Protein AF-A0A7X7U400-F1 (afdb_monomer_lite)

Structure (mmCIF, N/CA/C/O backbone):
data_AF-A0A7X7U400-F1
#
_entry.id   AF-A0A7X7U400-F1
#
loop_
_atom_site.group_PDB
_atom_site.id
_atom_site.type_symbol
_atom_site.label_atom_id
_atom_site.label_alt_id
_atom_site.label_comp_id
_atom_site.label_asym_id
_atom_site.label_entity_id
_atom_site.label_seq_id
_atom_site.pdbx_PDB_ins_code
_atom_site.Cartn_x
_atom_site.Cartn_y
_atom_site.Cartn_z
_atom_site.occupancy
_atom_site.B_iso_or_equiv
_atom_site.auth_seq_id
_atom_site.auth_comp_id
_atom_site.auth_asym_id
_atom_site.auth_atom_id
_atom_site.pdbx_PDB_model_num
ATOM 1 N N . ASN A 1 1 ? 32.369 4.286 -20.016 1.00 51.72 1 ASN A N 1
ATOM 2 C CA . ASN A 1 1 ? 32.228 4.405 -18.544 1.00 51.72 1 ASN A CA 1
ATOM 3 C C . ASN A 1 1 ? 30.972 3.629 -18.223 1.00 51.72 1 ASN A C 1
ATOM 5 O O . ASN A 1 1 ? 29.902 4.217 -18.160 1.00 51.72 1 ASN A O 1
ATOM 9 N N . ASP A 1 2 ? 31.087 2.305 -18.208 1.00 58.78 2 ASP A N 1
ATOM 10 C CA . ASP A 1 2 ? 29.939 1.417 -18.389 1.00 58.78 2 ASP A CA 1
ATOM 11 C C . ASP A 1 2 ? 29.653 0.708 -17.071 1.00 58.78 2 ASP A C 1
ATOM 13 O O . ASP A 1 2 ? 30.252 -0.312 -16.739 1.00 58.78 2 ASP A O 1
ATOM 17 N N . SER A 1 3 ? 28.777 1.316 -16.275 1.00 71.88 3 SER A N 1
ATOM 18 C CA . SER A 1 3 ? 28.170 0.684 -15.111 1.00 71.88 3 SER A CA 1
ATOM 19 C C . SE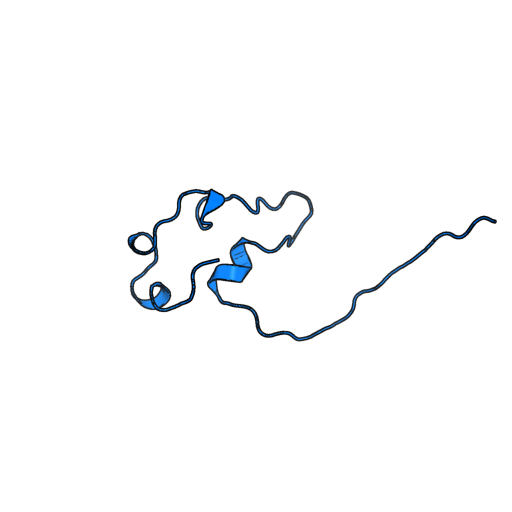R A 1 3 ? 26.916 -0.086 -15.531 1.00 71.88 3 SER A C 1
ATOM 21 O O . SER A 1 3 ? 26.106 0.396 -16.320 1.00 71.88 3 SER A O 1
ATOM 23 N N . VAL A 1 4 ? 26.721 -1.270 -14.949 1.00 63.94 4 VAL A N 1
ATOM 24 C CA . VAL A 1 4 ? 25.441 -1.994 -14.941 1.00 63.94 4 VAL A CA 1
ATOM 25 C C . VAL A 1 4 ? 25.100 -2.335 -13.489 1.00 63.94 4 VAL A C 1
ATOM 27 O O . VAL A 1 4 ? 25.854 -3.031 -12.815 1.00 63.94 4 VAL A O 1
ATOM 30 N N . GLY A 1 5 ? 23.995 -1.774 -12.991 1.00 60.81 5 GLY A N 1
ATOM 31 C CA . GLY A 1 5 ? 23.388 -2.078 -11.685 1.00 60.81 5 GLY A CA 1
ATOM 32 C C . GLY A 1 5 ? 22.187 -3.014 -11.864 1.00 60.81 5 GLY A C 1
ATOM 33 O O . GLY A 1 5 ? 21.722 -3.199 -12.981 1.00 60.81 5 GLY A O 1
ATOM 34 N N . GLY A 1 6 ? 21.595 -3.642 -10.854 1.00 59.09 6 GLY A N 1
ATOM 35 C CA . GLY A 1 6 ? 21.721 -3.611 -9.398 1.00 59.09 6 GLY A CA 1
ATOM 36 C C . GLY A 1 6 ? 20.604 -4.512 -8.835 1.00 59.09 6 GLY A C 1
ATOM 37 O O . GLY A 1 6 ? 19.763 -4.992 -9.597 1.00 59.09 6 GLY A O 1
ATOM 38 N N . LEU A 1 7 ? 20.557 -4.744 -7.523 1.00 51.88 7 LEU A N 1
ATOM 39 C CA . LEU A 1 7 ? 19.412 -5.414 -6.899 1.00 51.88 7 LEU A CA 1
ATOM 40 C C . LEU A 1 7 ? 19.214 -4.864 -5.488 1.00 51.88 7 LEU A C 1
ATOM 42 O O . LEU A 1 7 ? 20.109 -4.985 -4.655 1.00 51.88 7 LEU A O 1
ATOM 46 N N . PHE A 1 8 ? 18.051 -4.277 -5.215 1.00 61.56 8 PHE A N 1
ATOM 47 C CA . PHE A 1 8 ? 17.664 -3.919 -3.854 1.00 61.56 8 PHE A CA 1
ATOM 48 C C . PHE A 1 8 ? 16.289 -4.498 -3.551 1.00 61.56 8 PHE A C 1
ATOM 50 O O . PHE A 1 8 ? 15.282 -4.114 -4.137 1.00 61.56 8 PHE A O 1
ATOM 57 N N . LEU A 1 9 ? 16.314 -5.470 -2.643 1.00 72.31 9 LEU A N 1
ATOM 58 C CA . LEU A 1 9 ? 15.180 -6.134 -2.016 1.00 72.31 9 LEU A CA 1
ATOM 59 C C . LEU A 1 9 ? 15.184 -5.647 -0.567 1.00 72.31 9 LEU A C 1
ATOM 61 O O . LEU A 1 9 ? 15.751 -6.28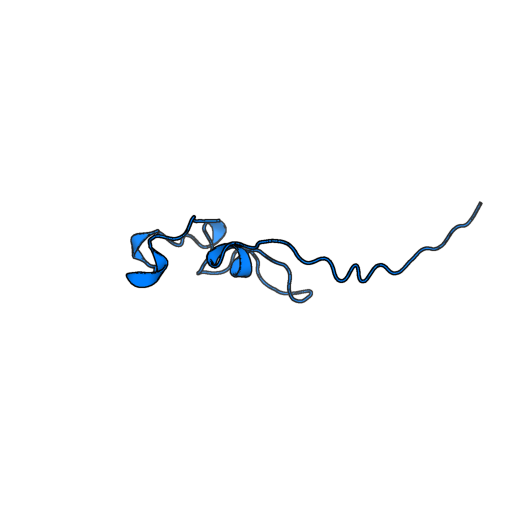6 0.314 1.00 72.31 9 LEU A O 1
ATOM 65 N N . ASP A 1 10 ? 14.685 -4.438 -0.342 1.00 72.81 10 ASP A N 1
ATOM 66 C CA . ASP A 1 10 ? 15.051 -3.599 0.803 1.00 72.81 10 ASP A CA 1
ATOM 67 C C . ASP A 1 10 ? 14.451 -4.030 2.150 1.00 72.81 10 ASP A C 1
ATOM 69 O O . ASP A 1 10 ? 14.735 -3.388 3.157 1.00 72.81 10 ASP A O 1
ATOM 73 N N . TRP A 1 11 ? 13.665 -5.118 2.185 1.00 71.81 11 TRP A N 1
ATOM 74 C CA . TRP A 1 11 ? 13.028 -5.710 3.378 1.00 71.81 11 TRP A CA 1
ATOM 75 C C . TRP A 1 11 ? 12.435 -4.671 4.346 1.00 71.81 11 TRP A C 1
ATOM 77 O O . TRP A 1 11 ? 12.336 -4.887 5.557 1.00 71.81 11 TRP A O 1
ATOM 87 N N . SER A 1 12 ? 12.073 -3.503 3.817 1.00 79.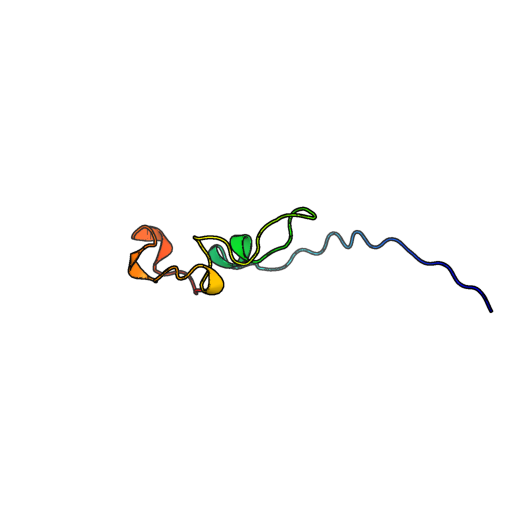31 12 SER A N 1
ATOM 88 C CA . SER A 1 12 ? 11.709 -2.365 4.628 1.00 79.31 12 SER A CA 1
ATOM 89 C C . SER A 1 12 ? 10.295 -2.579 5.140 1.00 79.31 12 SER A C 1
ATOM 91 O O . SER A 1 12 ? 9.373 -2.951 4.412 1.00 79.31 12 SER A O 1
ATOM 93 N N . VAL A 1 13 ? 10.117 -2.371 6.441 1.00 82.38 13 VAL A N 1
ATOM 94 C CA . VAL A 1 13 ? 8.798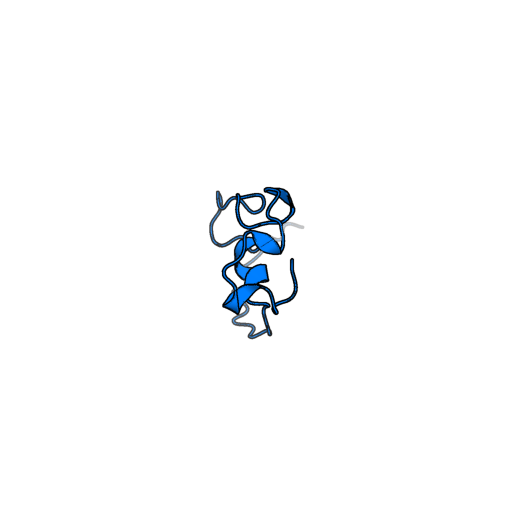 -2.423 7.063 1.00 82.38 13 VAL A CA 1
ATOM 95 C C . VAL A 1 13 ? 8.289 -0.997 7.168 1.00 82.38 13 VAL A C 1
ATOM 97 O O . VAL A 1 13 ? 8.860 -0.169 7.878 1.00 82.38 13 VAL A O 1
ATOM 100 N N . ARG A 1 14 ? 7.182 -0.712 6.482 1.00 88.81 14 ARG A N 1
ATOM 101 C CA . ARG A 1 14 ? 6.443 0.544 6.634 1.00 88.81 14 ARG A CA 1
ATOM 102 C C . ARG A 1 14 ? 4.995 0.269 6.994 1.00 88.81 14 ARG A C 1
ATOM 104 O O . ARG A 1 14 ? 4.434 -0.765 6.641 1.00 88.81 14 ARG A O 1
ATOM 111 N N . LYS A 1 15 ? 4.364 1.235 7.659 1.00 89.12 15 LYS A N 1
ATOM 112 C CA . LYS A 1 15 ? 2.910 1.221 7.820 1.00 89.12 15 LYS A CA 1
ATOM 113 C C . LYS A 1 15 ? 2.272 1.424 6.445 1.00 89.12 15 LYS A C 1
ATOM 115 O O . LYS A 1 15 ? 2.600 2.383 5.746 1.00 89.12 15 LYS A O 1
ATOM 120 N N . VAL A 1 16 ? 1.378 0.516 6.081 1.00 91.06 16 VAL A N 1
ATOM 121 C CA . VAL A 1 16 ? 0.553 0.573 4.870 1.00 91.06 16 VAL A CA 1
ATOM 122 C C . VAL A 1 16 ? -0.904 0.642 5.289 1.00 91.06 16 VAL A C 1
ATOM 124 O O . VAL A 1 16 ? -1.323 -0.055 6.217 1.00 91.06 16 VAL A O 1
ATOM 127 N N . GLY A 1 17 ? -1.670 1.514 4.634 1.00 91.69 17 GLY A N 1
ATOM 128 C CA . GLY A 1 17 ? -3.117 1.535 4.811 1.00 91.69 17 GLY A CA 1
ATOM 129 C C . GLY A 1 17 ? -3.735 0.256 4.253 1.00 91.69 17 GLY A C 1
ATOM 130 O O . GLY A 1 17 ? -3.262 -0.277 3.255 1.00 91.69 17 GLY A O 1
ATOM 131 N N . LEU A 1 18 ? -4.823 -0.226 4.856 1.00 92.38 18 LEU A N 1
ATOM 132 C CA . LEU A 1 18 ? -5.478 -1.442 4.369 1.00 92.38 18 LEU A CA 1
ATOM 133 C C . LEU A 1 18 ? -5.916 -1.289 2.902 1.00 92.38 18 LEU A C 1
ATOM 135 O O . LEU A 1 18 ? -5.601 -2.139 2.080 1.00 92.38 18 LEU A O 1
ATOM 139 N N . LYS A 1 19 ? -6.558 -0.163 2.559 1.00 93.56 19 LYS A N 1
ATOM 140 C CA . LYS A 1 19 ? -6.997 0.142 1.185 1.00 93.56 19 LYS A CA 1
ATOM 141 C C . LYS A 1 19 ? -5.842 0.474 0.229 1.00 93.56 19 LYS A C 1
ATOM 143 O O . LYS A 1 19 ? -5.977 0.307 -0.976 1.00 93.56 19 LYS A O 1
ATOM 148 N N . GLU A 1 20 ? -4.685 0.870 0.759 1.00 93.06 20 GLU A N 1
ATOM 149 C CA . GLU A 1 20 ? -3.474 1.126 -0.032 1.00 93.06 20 GLU A CA 1
ATOM 150 C C . GLU A 1 20 ? -2.960 -0.151 -0.711 1.00 93.06 20 GLU A C 1
ATOM 152 O O . GLU A 1 20 ? -2.331 -0.084 -1.760 1.00 93.06 20 GLU A O 1
ATOM 157 N N . LEU A 1 21 ? -3.267 -1.335 -0.166 1.00 92.94 21 LEU A N 1
ATOM 158 C CA . LEU A 1 21 ? -2.835 -2.609 -0.745 1.00 92.94 21 LEU A CA 1
ATOM 159 C C . LEU A 1 21 ? -3.321 -2.801 -2.190 1.00 92.94 21 LEU A C 1
ATOM 161 O O . LEU A 1 21 ? -2.618 -3.421 -2.983 1.00 92.94 21 LEU A O 1
ATOM 165 N N . TRP A 1 22 ? -4.470 -2.236 -2.566 1.00 92.06 22 TRP A N 1
ATOM 166 C CA . TRP A 1 22 ? -4.989 -2.315 -3.937 1.00 92.06 22 TRP A CA 1
ATOM 167 C C . TRP A 1 22 ? -4.294 -1.363 -4.915 1.00 92.06 22 TRP A C 1
ATOM 169 O O . TRP A 1 22 ? -4.455 -1.513 -6.121 1.00 92.06 22 TRP A O 1
ATOM 179 N N . THR A 1 23 ? -3.498 -0.409 -4.426 1.00 91.25 23 THR A N 1
ATOM 180 C CA . THR A 1 23 ? -2.768 0.547 -5.271 1.00 91.25 23 THR A CA 1
ATOM 181 C C . THR A 1 23 ? -1.297 0.164 -5.461 1.00 91.25 23 THR A C 1
ATOM 183 O O . THR A 1 23 ? -0.583 0.810 -6.232 1.00 91.25 23 THR A O 1
ATOM 186 N N . LEU A 1 24 ? -0.812 -0.869 -4.762 1.00 91.31 24 LEU A N 1
ATOM 187 C CA . LEU A 1 24 ? 0.564 -1.361 -4.868 1.00 91.31 24 LEU A CA 1
ATOM 188 C C . LEU A 1 24 ? 0.738 -2.279 -6.083 1.00 91.31 24 LEU A C 1
ATOM 190 O O . LEU A 1 24 ? -0.151 -3.051 -6.426 1.00 91.31 24 LEU A O 1
ATOM 194 N N . LYS A 1 25 ? 1.907 -2.218 -6.733 1.00 90.19 25 LYS A N 1
ATOM 195 C CA . LYS A 1 25 ? 2.263 -3.127 -7.832 1.00 90.19 25 LYS A CA 1
ATOM 196 C C . LYS A 1 25 ? 2.841 -4.422 -7.253 1.00 90.19 25 LYS A C 1
ATOM 198 O O . LYS A 1 25 ? 4.018 -4.465 -6.913 1.00 90.19 25 LYS A O 1
ATOM 203 N N . TRP A 1 26 ? 2.007 -5.453 -7.126 1.00 88.75 26 TRP A N 1
ATOM 204 C CA . TRP A 1 26 ? 2.406 -6.760 -6.578 1.00 88.75 26 TRP A CA 1
ATOM 205 C C . TRP A 1 26 ? 3.114 -7.656 -7.593 1.00 88.75 26 TRP A C 1
ATOM 207 O O . TRP A 1 26 ? 4.039 -8.383 -7.246 1.00 88.75 26 TRP A O 1
ATOM 217 N N . TYR A 1 27 ? 2.668 -7.596 -8.845 1.00 89.31 27 TYR A N 1
ATOM 218 C CA . TYR A 1 27 ? 3.265 -8.284 -9.985 1.00 89.31 27 TYR A CA 1
ATOM 219 C C . TYR A 1 27 ? 3.179 -7.388 -11.220 1.00 89.31 27 TYR A C 1
ATOM 221 O O . TYR A 1 27 ? 2.581 -6.309 -11.168 1.00 89.31 27 TYR A O 1
AT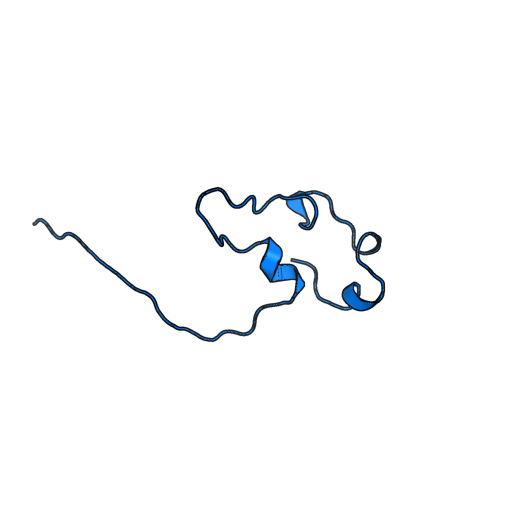OM 229 N N . ASP A 1 28 ? 3.814 -7.802 -12.316 1.00 90.12 28 ASP A N 1
ATOM 230 C CA . ASP A 1 28 ? 4.056 -6.899 -13.440 1.00 90.12 28 ASP A CA 1
ATOM 231 C C . ASP A 1 28 ? 2.770 -6.336 -14.069 1.00 90.12 28 ASP A C 1
ATOM 233 O O . ASP A 1 28 ? 2.647 -5.128 -14.280 1.00 90.12 28 ASP A O 1
ATOM 237 N N . GLU A 1 29 ? 1.778 -7.200 -14.246 1.00 93.00 29 GLU A N 1
ATOM 238 C CA . GLU A 1 29 ? 0.486 -6.879 -14.853 1.00 93.00 29 GLU A CA 1
ATOM 239 C C . GLU A 1 29 ? -0.599 -6.514 -13.822 1.00 93.00 29 GLU A C 1
ATOM 241 O O . GLU A 1 29 ? -1.774 -6.420 -14.171 1.00 93.00 29 GLU A O 1
ATOM 246 N N . PHE A 1 30 ? -0.249 -6.312 -12.543 1.00 91.00 30 PHE A N 1
ATOM 247 C CA . PHE A 1 30 ? -1.250 -5.977 -11.528 1.00 91.00 30 PHE A CA 1
ATOM 248 C C . PHE A 1 30 ? -1.893 -4.616 -11.823 1.00 91.00 30 PHE A C 1
ATOM 250 O O . PHE A 1 30 ? -1.226 -3.574 -11.790 1.00 91.00 30 PHE A O 1
ATOM 257 N N . ASP A 1 31 ? -3.203 -4.629 -12.067 1.00 92.06 31 ASP A N 1
ATOM 258 C CA . ASP A 1 31 ? -3.974 -3.428 -12.365 1.00 92.06 31 ASP A CA 1
ATOM 259 C C . ASP A 1 31 ? -4.196 -2.570 -11.111 1.00 92.06 31 ASP A C 1
ATOM 261 O O . ASP A 1 31 ? -5.064 -2.826 -10.274 1.00 92.06 31 ASP A O 1
ATOM 265 N N . ARG A 1 32 ? -3.414 -1.494 -11.015 1.00 92.06 32 ARG A N 1
ATOM 266 C CA . ARG A 1 32 ? -3.517 -0.487 -9.950 1.00 92.06 32 ARG A CA 1
ATOM 267 C C . ARG A 1 32 ? -4.718 0.454 -10.107 1.00 92.06 32 ARG A C 1
ATOM 269 O O . ARG A 1 32 ? -4.929 1.284 -9.228 1.00 92.06 32 ARG A O 1
ATOM 276 N N . ALA A 1 33 ? -5.472 0.357 -11.203 1.00 92.25 33 ALA A N 1
ATOM 277 C CA . ALA A 1 33 ? -6.722 1.076 -11.446 1.00 92.25 33 ALA A CA 1
ATOM 278 C C . ALA A 1 33 ? -7.951 0.150 -11.379 1.00 92.25 33 ALA A C 1
ATOM 280 O O . ALA A 1 33 ? -9.036 0.512 -11.835 1.00 92.25 33 ALA A O 1
ATOM 281 N N . GLY A 1 34 ? -7.801 -1.034 -10.774 1.00 88.19 34 GLY A N 1
ATOM 282 C CA . GLY A 1 34 ? -8.878 -2.009 -10.667 1.00 88.19 34 GLY A CA 1
ATOM 283 C C . GLY A 1 34 ? -10.075 -1.514 -9.845 1.00 88.19 34 GLY A C 1
ATOM 284 O O . GLY A 1 34 ? -10.003 -0.531 -9.107 1.00 88.19 34 GLY A O 1
ATOM 285 N N . LYS A 1 35 ? -11.184 -2.257 -9.914 1.00 89.00 35 LYS A N 1
ATOM 286 C CA . LYS A 1 35 ? -12.504 -1.911 -9.337 1.00 89.00 35 LYS A CA 1
ATOM 287 C C . LYS A 1 35 ? -12.542 -1.485 -7.860 1.00 89.00 35 LYS A C 1
ATOM 289 O O . LYS A 1 35 ? -13.498 -0.854 -7.446 1.00 89.00 35 LYS A O 1
ATOM 294 N N . TRP A 1 36 ? -11.549 -1.874 -7.059 1.00 89.31 36 TRP A N 1
ATOM 295 C CA . TRP A 1 36 ? -11.452 -1.553 -5.626 1.00 89.31 36 TRP A CA 1
ATOM 296 C C . TRP A 1 36 ? -10.494 -0.383 -5.354 1.00 89.31 36 TRP A C 1
ATOM 298 O O . TRP A 1 36 ? -9.928 -0.265 -4.271 1.00 89.31 36 TRP A O 1
ATOM 308 N N . THR A 1 37 ? -10.287 0.476 -6.349 1.00 90.00 37 THR A N 1
ATOM 309 C CA . THR A 1 37 ? -9.464 1.686 -6.260 1.00 90.00 37 THR A CA 1
ATOM 310 C C . THR A 1 37 ? -10.293 2.897 -6.658 1.00 90.00 37 THR A C 1
ATOM 312 O O . THR A 1 37 ? -11.279 2.767 -7.389 1.00 90.00 37 THR A O 1
ATOM 315 N N . LYS A 1 38 ? -9.886 4.097 -6.228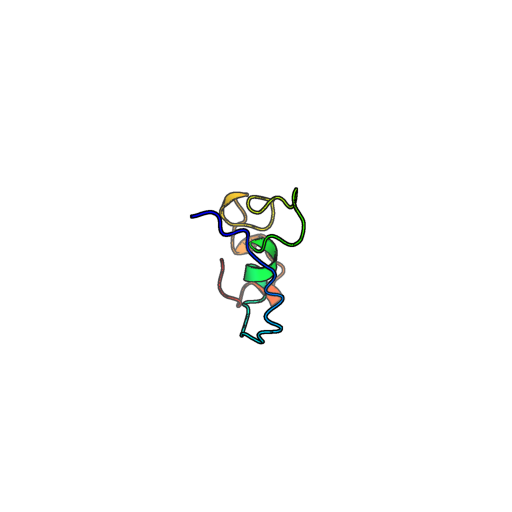 1.00 86.31 38 LYS A N 1
ATOM 316 C CA . LYS A 1 38 ? -10.547 5.335 -6.675 1.00 86.31 38 LYS A CA 1
ATOM 317 C C . LYS A 1 38 ? -10.507 5.498 -8.192 1.00 86.31 38 LYS A C 1
ATOM 319 O O . LYS A 1 38 ? -11.465 5.987 -8.777 1.00 86.31 38 LYS A O 1
ATOM 324 N N . ALA A 1 39 ? -9.418 5.065 -8.829 1.00 87.44 39 ALA A N 1
ATOM 325 C CA . ALA A 1 39 ? -9.289 5.081 -10.284 1.00 87.44 39 ALA A CA 1
ATOM 326 C C . ALA A 1 39 ? -10.284 4.125 -10.968 1.00 87.44 39 ALA A C 1
ATOM 328 O O . ALA A 1 39 ? -10.792 4.444 -12.038 1.00 87.44 39 ALA A O 1
ATOM 329 N N . GLY A 1 40 ? -10.621 3.010 -10.315 1.00 88.50 40 GLY A N 1
ATOM 330 C CA . GLY A 1 40 ? -11.685 2.094 -10.727 1.00 88.50 40 GLY A CA 1
ATOM 331 C C . GLY A 1 40 ? -13.100 2.552 -10.357 1.00 88.50 40 GLY A C 1
ATOM 332 O O . GLY A 1 40 ? -14.048 1.806 -10.587 1.00 88.50 40 GLY A O 1
ATOM 333 N N . GLY A 1 41 ? -13.254 3.751 -9.783 1.00 90.56 41 GLY A N 1
ATOM 334 C CA . GLY A 1 41 ? -14.547 4.347 -9.448 1.00 90.56 41 GLY A CA 1
ATOM 335 C C . GLY A 1 41 ? -15.180 3.847 -8.150 1.00 90.56 41 GLY A C 1
ATOM 336 O O . GLY A 1 41 ? -16.364 4.102 -7.947 1.00 90.56 41 GLY A O 1
ATOM 337 N N . VAL A 1 42 ? -14.426 3.158 -7.279 1.00 92.25 42 VAL A N 1
ATOM 338 C CA . VAL A 1 42 ? -14.957 2.712 -5.982 1.00 92.25 42 VAL A CA 1
ATOM 339 C C . VAL A 1 42 ? -15.358 3.917 -5.135 1.00 92.25 42 VAL A C 1
ATOM 341 O O . VAL A 1 42 ? -14.568 4.847 -4.942 1.00 92.25 42 VAL A O 1
ATOM 344 N N . GLN A 1 43 ? -16.571 3.889 -4.603 1.00 90.62 43 GLN A N 1
ATOM 345 C CA . GLN A 1 43 ? -17.058 4.878 -3.656 1.00 90.62 43 GLN A CA 1
ATOM 346 C C . GLN A 1 43 ? -16.879 4.380 -2.213 1.00 90.62 43 GLN A C 1
ATOM 348 O O . GLN A 1 43 ? -16.798 3.170 -1.965 1.00 90.62 43 GLN A O 1
ATOM 353 N N . PRO A 1 44 ? -16.819 5.282 -1.217 1.00 87.31 44 PRO A N 1
ATOM 354 C CA . PRO A 1 44 ? -16.750 4.903 0.194 1.00 87.31 44 PRO A CA 1
ATOM 355 C C . PRO A 1 44 ? -17.859 3.928 0.623 1.00 87.31 44 PRO A C 1
ATOM 357 O O . PRO A 1 44 ? -17.634 3.062 1.471 1.00 87.31 44 PRO A O 1
ATOM 360 N N . GLU A 1 45 ? -19.046 4.038 0.027 1.00 90.12 45 GLU A N 1
ATOM 361 C CA . GLU A 1 45 ? -20.227 3.230 0.329 1.00 90.12 45 GLU A CA 1
ATOM 362 C C . GLU A 1 45 ? -20.130 1.800 -0.214 1.00 90.12 45 GLU A C 1
ATOM 364 O O . GLU A 1 45 ? -20.709 0.890 0.390 1.00 90.12 45 GLU A O 1
ATOM 369 N N . ASP A 1 46 ? -19.364 1.589 -1.288 1.00 90.81 46 ASP A N 1
ATOM 370 C CA . ASP A 1 46 ? -19.152 0.271 -1.902 1.00 90.81 46 ASP A CA 1
ATOM 371 C C . ASP A 1 46 ? -18.328 -0.651 -0.997 1.00 90.81 46 ASP A C 1
ATOM 373 O O . ASP A 1 46 ? -18.396 -1.880 -1.093 1.00 90.81 46 ASP A O 1
ATOM 377 N N . TRP A 1 47 ? -17.557 -0.069 -0.073 1.00 90.56 47 TRP A N 1
ATOM 378 C CA . TRP A 1 47 ? -16.819 -0.840 0.911 1.00 90.56 47 TRP A CA 1
ATOM 379 C C . TRP A 1 47 ? -17.766 -1.468 1.949 1.00 90.56 47 TRP A C 1
ATOM 381 O O . TRP A 1 47 ? -18.703 -0.813 2.429 1.00 90.56 47 TRP A O 1
ATOM 391 N N . PRO A 1 48 ? -17.478 -2.706 2.396 1.00 92.50 48 PRO A N 1
ATOM 392 C CA . PRO A 1 48 ? -18.111 -3.296 3.569 1.00 92.50 48 PRO A CA 1
ATOM 393 C C . PRO A 1 48 ? -18.079 -2.334 4.758 1.00 92.50 48 PRO A C 1
ATOM 395 O O . PRO A 1 48 ? -17.098 -1.613 4.939 1.00 92.50 48 PRO A O 1
ATOM 398 N N . GLN A 1 49 ? -19.109 -2.361 5.610 1.00 92.81 49 GLN A N 1
ATOM 399 C CA . GLN A 1 49 ? -19.260 -1.416 6.728 1.00 92.81 49 GLN A CA 1
ATOM 400 C C . GLN A 1 49 ? -17.996 -1.296 7.597 1.00 92.81 49 GLN A C 1
ATOM 402 O O . GLN A 1 49 ? -17.619 -0.194 7.986 1.00 92.81 49 GLN A O 1
ATOM 407 N N . TRP A 1 50 ? -17.301 -2.412 7.839 1.00 93.50 50 TRP A N 1
ATOM 408 C CA . TRP A 1 50 ? -16.066 -2.448 8.625 1.00 93.50 50 TRP A CA 1
ATOM 409 C C . TRP A 1 50 ? -14.869 -1.766 7.939 1.00 93.50 50 TRP A C 1
ATOM 411 O O . TRP A 1 50 ? -13.939 -1.346 8.620 1.00 93.50 50 TRP A O 1
ATOM 421 N N . MET A 1 51 ? -14.885 -1.621 6.609 1.00 92.19 51 MET A N 1
ATOM 422 C CA . MET A 1 51 ? -13.815 -0.977 5.843 1.00 92.19 51 MET A CA 1
ATOM 423 C C . MET A 1 51 ? -14.011 0.524 5.620 1.00 92.19 51 MET A C 1
ATOM 425 O O . MET A 1 51 ? -13.056 1.221 5.274 1.00 92.19 51 MET A O 1
ATOM 429 N N . ARG A 1 52 ? -15.220 1.052 5.828 1.00 90.25 52 ARG A N 1
ATOM 430 C CA . ARG A 1 52 ? -15.539 2.463 5.545 1.00 90.25 52 ARG A CA 1
ATOM 431 C C . ARG A 1 52 ? -14.757 3.452 6.410 1.00 90.25 52 ARG A C 1
ATOM 433 O O . ARG A 1 52 ? -14.479 4.552 5.961 1.00 90.25 52 ARG A O 1
ATOM 440 N N . GLY A 1 53 ? -14.356 3.047 7.616 1.00 89.50 53 GLY A N 1
ATOM 441 C CA . GLY A 1 53 ? -13.563 3.886 8.520 1.00 89.50 53 GLY A CA 1
ATOM 442 C C . GLY A 1 53 ? -12.083 4.024 8.142 1.00 89.50 53 GLY A C 1
ATOM 443 O O . GLY A 1 53 ? -11.390 4.862 8.717 1.00 89.50 53 GLY A O 1
ATOM 444 N N . PHE A 1 54 ? -11.570 3.219 7.204 1.00 89.81 54 PHE A N 1
ATOM 445 C CA . PHE A 1 54 ? -10.183 3.344 6.754 1.00 89.81 54 PHE A CA 1
ATOM 446 C C . PHE A 1 54 ? -10.054 4.389 5.652 1.00 89.81 54 PHE A C 1
ATOM 448 O O . PHE A 1 54 ? -10.897 4.473 4.760 1.00 89.81 54 PHE A O 1
ATOM 455 N N . LYS A 1 55 ? -8.940 5.126 5.688 1.00 88.19 55 LYS A N 1
ATOM 456 C CA . LYS A 1 55 ? -8.564 6.107 4.669 1.00 88.19 55 LYS A CA 1
ATOM 457 C C . LYS A 1 55 ? -8.626 5.493 3.270 1.00 88.19 55 LYS A C 1
ATOM 459 O O . LYS A 1 55 ? -8.028 4.444 3.034 1.00 88.19 55 LYS A O 1
ATOM 464 N N . ASP A 1 56 ? -9.293 6.185 2.353 1.00 86.38 56 ASP A N 1
ATOM 465 C CA . ASP A 1 56 ? -9.303 5.828 0.938 1.00 86.38 56 ASP A CA 1
ATOM 466 C C . ASP A 1 56 ? -8.002 6.268 0.265 1.00 86.38 56 ASP A C 1
ATOM 468 O O . ASP A 1 56 ? -7.538 7.401 0.460 1.00 86.38 56 ASP A O 1
ATOM 472 N N . TYR A 1 57 ? -7.445 5.388 -0.566 1.00 81.19 57 TYR A N 1
ATOM 473 C CA . TYR A 1 57 ? -6.219 5.611 -1.333 1.00 81.19 57 TYR A CA 1
ATOM 474 C C . TYR A 1 57 ? -6.550 5.801 -2.806 1.00 81.19 57 TYR A C 1
ATOM 476 O O . TYR A 1 57 ? -7.332 5.003 -3.363 1.00 81.19 57 TYR A O 1
#

Sequence (57 aa):
NDSVGGLFLDWSVRKVGLKELWTLKWYDEFDRAGKWTKAGGVQPEDWPQWMRGFKDY

pLDDT: mean 84.76, std 11.32, range [51.72, 93.56]

Secondary structure (DSSP, 8-state):
-----------------TGGGGGS--STT--TTSTTSTTTT--GGGS-GGGTTSPP-

Radius of gyration: 16.12 Å; chains: 1; bounding box: 52×14×27 Å

Foldseek 3Di:
DDDDDDDPPPPDDDDDFPLNVLQDCPDDPRDNLDCSAVNVVDDLVNDDPVCSPTDHD